Protein AF-A0A3M2SD39-F1 (afdb_monomer_lite)

Structure (mmCIF, N/CA/C/O backbone):
data_AF-A0A3M2SD39-F1
#
_entry.id   AF-A0A3M2SD39-F1
#
loop_
_atom_site.group_PDB
_atom_site.id
_atom_site.type_symbol
_atom_site.label_atom_id
_atom_site.label_alt_id
_atom_site.label_comp_id
_atom_site.label_asym_id
_atom_site.label_entity_id
_atom_site.label_seq_id
_atom_site.pdbx_PDB_ins_code
_atom_site.Cartn_x
_atom_site.Cartn_y
_atom_site.Cartn_z
_atom_site.occupancy
_atom_site.B_iso_or_equiv
_atom_site.auth_seq_id
_atom_site.auth_comp_id
_atom_site.auth_asym_id
_atom_site.auth_atom_id
_atom_site.pdbx_PDB_model_num
ATOM 1 N N . MET A 1 1 ? 17.938 -43.761 -10.044 1.00 45.59 1 MET A N 1
ATOM 2 C CA . MET A 1 1 ? 17.158 -42.710 -9.359 1.00 45.59 1 MET A CA 1
ATOM 3 C C . MET A 1 1 ? 17.808 -41.379 -9.706 1.00 45.59 1 MET A C 1
ATOM 5 O O . MET A 1 1 ? 18.870 -41.096 -9.171 1.00 45.59 1 MET A O 1
ATOM 9 N N . ALA A 1 2 ? 17.279 -40.647 -10.689 1.00 42.53 2 ALA A N 1
ATOM 10 C CA . ALA A 1 2 ? 17.813 -39.342 -11.076 1.00 42.53 2 ALA A CA 1
ATOM 11 C C . ALA A 1 2 ? 17.149 -38.273 -10.206 1.00 42.53 2 ALA A C 1
ATOM 13 O O . ALA A 1 2 ? 15.928 -38.150 -10.199 1.00 42.53 2 ALA A O 1
ATOM 14 N N . THR A 1 3 ? 17.950 -37.556 -9.429 1.00 47.72 3 THR A N 1
ATOM 15 C CA . THR A 1 3 ? 17.500 -36.435 -8.608 1.00 47.72 3 THR A CA 1
ATOM 16 C C . THR A 1 3 ? 17.208 -35.263 -9.542 1.00 47.72 3 THR A C 1
ATOM 18 O O . THR A 1 3 ? 18.132 -34.68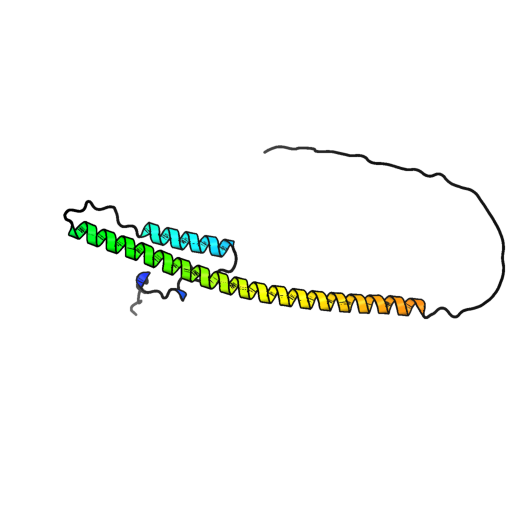8 -10.118 1.00 47.72 3 THR A O 1
ATOM 21 N N . GLU A 1 4 ? 15.933 -34.928 -9.742 1.00 47.12 4 GLU A N 1
ATOM 22 C CA . GLU A 1 4 ? 15.545 -33.697 -10.432 1.00 47.12 4 GLU A CA 1
ATOM 23 C C . GLU A 1 4 ? 15.997 -32.501 -9.589 1.00 47.12 4 GLU A C 1
ATOM 25 O O . GLU A 1 4 ? 15.415 -32.170 -8.557 1.00 47.12 4 GLU A O 1
ATOM 30 N N . ILE A 1 5 ? 17.082 -31.859 -10.015 1.00 48.34 5 ILE A N 1
ATOM 31 C CA . ILE A 1 5 ? 17.499 -30.569 -9.479 1.00 48.34 5 ILE A CA 1
ATOM 32 C C . ILE A 1 5 ? 16.499 -29.550 -10.024 1.00 48.34 5 ILE A C 1
ATOM 34 O O . ILE A 1 5 ? 16.542 -29.197 -11.205 1.00 48.34 5 ILE A O 1
ATOM 38 N N . ALA A 1 6 ? 15.567 -29.120 -9.171 1.00 50.59 6 ALA A N 1
ATOM 39 C CA . ALA A 1 6 ? 14.616 -28.065 -9.487 1.00 50.59 6 ALA A CA 1
ATOM 40 C C . ALA A 1 6 ? 15.385 -26.836 -9.994 1.00 50.59 6 ALA A C 1
ATOM 42 O O . ALA A 1 6 ? 16.193 -26.246 -9.273 1.00 50.59 6 ALA A O 1
ATOM 43 N N . ARG A 1 7 ? 15.167 -26.476 -11.264 1.00 53.81 7 ARG A N 1
ATOM 44 C CA . ARG A 1 7 ? 15.753 -25.268 -11.850 1.00 53.81 7 ARG A CA 1
ATOM 45 C C . ARG A 1 7 ? 15.299 -24.060 -11.020 1.00 53.81 7 ARG A C 1
ATOM 47 O O . ARG A 1 7 ? 14.105 -23.971 -10.722 1.00 53.81 7 ARG A O 1
ATOM 54 N N . PRO A 1 8 ? 16.200 -23.133 -10.649 1.00 47.00 8 PRO A N 1
ATOM 55 C CA . PRO A 1 8 ? 15.799 -21.921 -9.949 1.00 47.00 8 PRO A CA 1
ATOM 56 C C . PRO A 1 8 ? 14.783 -21.173 -10.814 1.00 47.00 8 PRO A C 1
ATOM 58 O O . PRO A 1 8 ? 15.050 -20.882 -11.979 1.00 47.00 8 PRO A O 1
ATOM 61 N N . SER A 1 9 ? 13.594 -20.916 -10.259 1.00 47.69 9 SER A N 1
ATOM 62 C CA . SER A 1 9 ? 12.553 -20.158 -10.950 1.00 47.69 9 SER A CA 1
ATOM 63 C C . SER A 1 9 ? 13.121 -18.787 -11.299 1.00 47.69 9 SER A C 1
ATOM 65 O O . SER A 1 9 ? 13.445 -18.014 -10.391 1.00 47.69 9 SER A O 1
ATOM 67 N N . THR A 1 10 ? 13.244 -18.474 -12.581 1.00 43.91 10 THR A N 1
ATOM 68 C CA . THR A 1 10 ? 13.526 -17.107 -13.001 1.00 43.91 10 THR A CA 1
ATOM 69 C C . THR A 1 10 ? 12.391 -16.199 -12.497 1.00 43.91 10 THR A C 1
ATOM 71 O O . THR A 1 10 ? 11.220 -16.591 -12.548 1.00 43.91 10 THR A O 1
ATOM 74 N N . PRO A 1 11 ? 12.707 -15.018 -11.935 1.00 54.06 11 PRO A N 1
ATOM 75 C CA . PRO A 1 11 ? 11.723 -14.155 -11.274 1.00 54.06 11 PRO A CA 1
ATOM 76 C C . PRO A 1 11 ? 10.620 -13.648 -12.216 1.00 54.06 11 PRO A C 1
ATOM 78 O O . PRO A 1 11 ? 9.533 -13.329 -11.750 1.00 54.06 11 PRO A O 1
ATOM 81 N N . GLU A 1 12 ? 10.854 -13.657 -13.529 1.00 48.31 12 GLU A N 1
ATOM 82 C CA . GLU A 1 12 ? 9.911 -13.180 -14.550 1.00 48.31 12 GLU A CA 1
ATOM 83 C C . GLU A 1 12 ? 8.616 -14.009 -14.663 1.00 48.31 12 GLU A C 1
ATOM 85 O O . GLU A 1 12 ? 7.644 -13.547 -15.254 1.00 48.31 12 GLU A O 1
ATOM 90 N N . GLY A 1 13 ? 8.575 -15.224 -14.096 1.00 45.94 13 GLY A N 1
ATOM 91 C CA . GLY A 1 13 ? 7.420 -16.128 -14.187 1.00 45.94 13 GLY A CA 1
ATOM 92 C C . GLY A 1 13 ? 6.572 -16.274 -12.918 1.00 45.94 13 GLY A C 1
ATOM 93 O O . GLY A 1 13 ? 5.553 -16.965 -12.962 1.00 45.94 13 GLY A O 1
ATOM 94 N N . ARG A 1 14 ? 6.965 -15.683 -11.778 1.00 56.97 14 ARG A N 1
ATOM 95 C CA . ARG A 1 14 ? 6.143 -15.766 -10.555 1.00 56.97 14 ARG A CA 1
ATOM 96 C C . ARG A 1 14 ? 4.967 -14.811 -10.667 1.00 56.97 14 ARG A C 1
ATOM 98 O O . ARG A 1 14 ? 5.140 -13.637 -10.987 1.00 56.97 14 ARG A O 1
ATOM 105 N N . ARG A 1 15 ? 3.760 -15.302 -10.371 1.00 66.38 15 ARG A N 1
ATOM 106 C CA . ARG A 1 15 ? 2.598 -14.418 -10.244 1.00 66.38 15 ARG A CA 1
ATOM 107 C C . ARG A 1 15 ? 2.903 -13.412 -9.137 1.00 66.38 15 ARG A C 1
ATOM 109 O O . ARG A 1 15 ? 3.478 -13.793 -8.121 1.00 66.38 15 ARG A O 1
ATOM 116 N N . ARG A 1 16 ? 2.503 -12.144 -9.312 1.00 76.62 16 ARG A N 1
ATOM 117 C CA . ARG A 1 16 ? 2.685 -11.090 -8.292 1.00 76.62 16 ARG A CA 1
ATOM 118 C C . ARG A 1 16 ? 2.221 -11.559 -6.905 1.00 76.62 16 ARG A C 1
ATOM 120 O O . ARG A 1 16 ? 2.840 -11.217 -5.913 1.00 76.62 16 ARG A O 1
ATOM 127 N N . ASP A 1 17 ? 1.182 -12.386 -6.821 1.00 77.19 17 ASP A N 1
ATOM 128 C CA . ASP A 1 17 ? 0.681 -12.908 -5.544 1.00 77.19 17 ASP A CA 1
ATOM 129 C C . ASP A 1 17 ? 1.587 -13.946 -4.851 1.00 77.19 17 ASP A C 1
ATOM 131 O O . ASP A 1 17 ? 1.465 -14.121 -3.640 1.00 77.19 17 ASP A O 1
ATOM 135 N N . ASP A 1 18 ? 2.523 -14.575 -5.568 1.00 85.12 18 ASP A N 1
ATOM 136 C CA . ASP A 1 18 ? 3.495 -15.533 -5.012 1.00 85.12 18 ASP A CA 1
ATOM 137 C C . ASP A 1 18 ? 4.773 -14.847 -4.496 1.00 85.12 18 ASP A C 1
ATOM 139 O O . ASP A 1 18 ? 5.652 -15.486 -3.909 1.00 85.12 18 ASP A O 1
ATOM 143 N N . ASP A 1 19 ? 4.921 -13.546 -4.747 1.00 87.56 19 ASP A N 1
ATOM 144 C CA . ASP A 1 19 ? 6.100 -12.783 -4.367 1.00 87.56 19 ASP A CA 1
ATOM 145 C C . ASP A 1 19 ? 5.863 -12.042 -3.038 1.00 87.56 19 ASP A C 1
ATOM 147 O O . ASP A 1 19 ? 4.953 -11.209 -2.935 1.00 87.56 19 ASP A O 1
ATOM 151 N N . PRO A 1 20 ? 6.698 -12.291 -2.010 1.00 88.31 20 PRO A N 1
ATOM 152 C CA . PRO A 1 20 ? 6.563 -11.663 -0.700 1.00 88.31 20 PRO A CA 1
ATOM 153 C C . PRO A 1 20 ? 6.522 -10.134 -0.742 1.00 88.31 20 PRO A C 1
ATOM 155 O O . PRO A 1 20 ? 5.842 -9.529 0.091 1.00 88.31 20 PRO A O 1
ATOM 158 N N . VAL A 1 21 ? 7.200 -9.505 -1.709 1.00 89.81 21 VAL A N 1
ATOM 159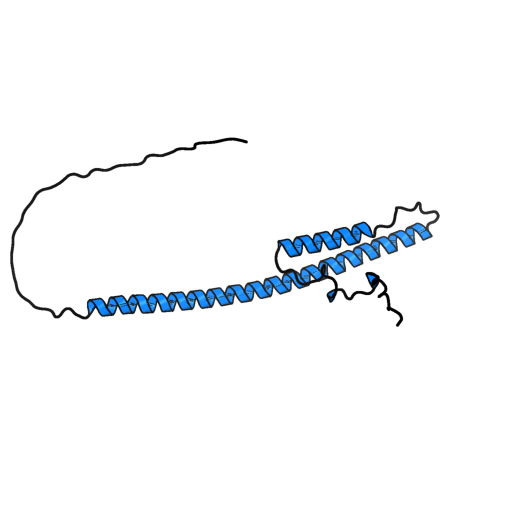 C CA . VAL A 1 21 ? 7.202 -8.041 -1.862 1.00 89.81 21 VAL A CA 1
ATOM 160 C C . VAL A 1 21 ? 5.793 -7.518 -2.130 1.00 89.81 21 VAL A C 1
ATOM 162 O O . VAL A 1 21 ? 5.415 -6.491 -1.581 1.00 89.81 21 VAL A O 1
ATOM 165 N N . PHE A 1 22 ? 4.979 -8.265 -2.874 1.00 91.44 22 PHE A N 1
ATOM 166 C CA . PHE A 1 22 ? 3.618 -7.896 -3.268 1.00 91.44 22 PHE A CA 1
ATOM 167 C C . PHE A 1 22 ? 2.526 -8.482 -2.357 1.00 91.44 22 PHE A C 1
ATOM 169 O O . PHE A 1 22 ? 1.326 -8.379 -2.649 1.00 91.44 22 PHE A O 1
ATOM 176 N N . SER A 1 23 ? 2.909 -9.100 -1.240 1.00 92.25 23 SER A N 1
ATOM 177 C CA . SER A 1 23 ? 1.962 -9.567 -0.225 1.00 92.25 23 SER A CA 1
ATOM 178 C C . SER A 1 23 ? 1.276 -8.394 0.494 1.00 92.25 23 SER A C 1
ATOM 180 O O . SER A 1 23 ? 1.825 -7.293 0.595 1.00 92.25 23 SER A O 1
ATOM 182 N N . THR A 1 24 ? 0.071 -8.619 1.030 1.00 92.94 24 THR A N 1
ATOM 183 C CA . THR A 1 24 ? -0.668 -7.592 1.786 1.00 92.94 24 THR A CA 1
ATOM 184 C C . THR A 1 24 ? 0.179 -7.082 2.955 1.00 92.94 24 THR A C 1
ATOM 186 O O . THR A 1 24 ? 0.701 -7.899 3.716 1.00 92.94 24 THR A O 1
ATOM 189 N N . PRO A 1 25 ? 0.380 -5.761 3.098 1.00 93.69 25 PRO A N 1
ATOM 190 C CA . PRO A 1 25 ? 1.127 -5.226 4.222 1.00 93.69 25 PRO A CA 1
ATOM 191 C C . PRO A 1 25 ? 0.361 -5.414 5.531 1.00 93.69 25 PRO A C 1
ATOM 193 O O . PRO A 1 25 ? -0.860 -5.303 5.572 1.00 93.69 25 PRO A O 1
ATOM 196 N N . THR A 1 26 ? 1.096 -5.692 6.600 1.00 93.81 26 THR A N 1
ATOM 197 C CA . THR A 1 26 ? 0.544 -5.964 7.941 1.00 93.81 26 THR A CA 1
ATOM 198 C C . THR A 1 26 ? 0.774 -4.823 8.928 1.00 93.81 26 THR A C 1
ATOM 200 O O . THR A 1 26 ? 0.259 -4.835 10.043 1.00 93.81 26 THR A O 1
ATOM 203 N N . SER A 1 27 ? 1.578 -3.836 8.537 1.00 93.25 27 SER A N 1
ATOM 204 C CA . SER A 1 27 ? 1.871 -2.642 9.321 1.00 93.25 27 SER A CA 1
ATOM 205 C C . SER A 1 27 ? 2.388 -1.525 8.415 1.00 93.25 27 SER A C 1
ATOM 207 O O . SER A 1 27 ? 2.762 -1.752 7.262 1.00 93.25 27 SER A O 1
ATOM 209 N N . LYS A 1 28 ? 2.478 -0.307 8.959 1.00 91.62 28 LYS A N 1
ATOM 210 C CA . LYS A 1 28 ? 3.096 0.831 8.263 1.00 91.62 28 LYS A CA 1
ATOM 211 C C . LYS A 1 28 ? 4.574 0.581 7.930 1.00 91.62 28 LYS A C 1
ATOM 213 O O . LYS A 1 28 ? 5.029 0.976 6.862 1.00 91.62 28 LYS A O 1
ATOM 218 N N . ALA A 1 29 ? 5.313 -0.073 8.828 1.00 95.12 29 ALA A N 1
ATOM 219 C CA . ALA A 1 29 ? 6.721 -0.403 8.606 1.00 95.12 29 ALA A CA 1
ATOM 220 C C . ALA A 1 29 ? 6.887 -1.462 7.505 1.00 95.12 29 ALA A C 1
ATOM 222 O O . ALA A 1 29 ? 7.746 -1.311 6.642 1.00 95.12 29 ALA A O 1
ATOM 223 N N . ASP A 1 30 ? 6.021 -2.480 7.494 1.00 95.50 30 ASP A N 1
ATOM 224 C CA . ASP A 1 30 ? 5.990 -3.516 6.452 1.00 95.50 30 ASP A CA 1
ATOM 225 C C . ASP A 1 30 ? 5.671 -2.917 5.071 1.00 95.50 30 ASP A C 1
ATOM 227 O O . ASP A 1 30 ? 6.357 -3.202 4.093 1.00 95.50 30 ASP A O 1
ATOM 231 N N . LEU A 1 31 ? 4.701 -1.995 4.994 1.00 94.81 31 LEU A N 1
ATOM 232 C CA . LEU A 1 31 ? 4.446 -1.228 3.770 1.00 94.81 31 LEU A CA 1
ATOM 233 C C . LEU A 1 31 ? 5.696 -0.458 3.313 1.00 94.81 31 LEU A C 1
ATOM 235 O O . LEU A 1 31 ? 6.066 -0.536 2.145 1.00 94.81 31 LEU A O 1
ATOM 239 N N . GLY A 1 32 ? 6.359 0.257 4.227 1.00 94.62 32 GLY A N 1
ATOM 240 C CA . GLY A 1 32 ? 7.583 1.000 3.917 1.00 94.62 32 GLY A CA 1
ATOM 241 C C . GLY A 1 32 ? 8.697 0.106 3.366 1.00 94.62 32 GLY A C 1
ATOM 242 O O . GLY A 1 32 ? 9.313 0.448 2.358 1.00 94.62 32 GLY A O 1
ATOM 243 N N . LEU A 1 33 ? 8.906 -1.066 3.973 1.00 95.88 33 LEU A N 1
ATOM 244 C CA . LEU A 1 33 ? 9.880 -2.053 3.506 1.00 95.88 33 LEU A CA 1
ATOM 245 C C . LEU A 1 33 ? 9.544 -2.557 2.097 1.00 95.88 33 LEU A C 1
ATOM 247 O O . LEU A 1 33 ? 10.414 -2.592 1.232 1.00 95.88 33 LEU A O 1
ATOM 251 N N . LYS A 1 34 ? 8.282 -2.909 1.841 1.00 94.56 34 LYS A N 1
ATOM 252 C CA . LYS A 1 34 ? 7.839 -3.400 0.528 1.00 94.56 34 LYS A CA 1
ATOM 253 C C . LYS A 1 34 ? 8.015 -2.358 -0.574 1.00 94.56 34 LYS A C 1
ATOM 255 O O . LYS A 1 34 ? 8.506 -2.691 -1.650 1.00 94.56 34 LYS A O 1
ATOM 260 N N . LEU A 1 35 ? 7.686 -1.096 -0.296 1.00 94.56 35 LEU A N 1
ATOM 261 C CA . LEU A 1 35 ? 7.897 0.006 -1.239 1.00 94.56 35 LEU A CA 1
ATOM 262 C C . LEU A 1 35 ? 9.385 0.227 -1.539 1.00 94.56 35 LEU A C 1
ATOM 264 O O . LEU A 1 35 ? 9.752 0.390 -2.702 1.00 94.56 35 LEU A O 1
ATOM 268 N N . ALA A 1 36 ? 10.245 0.167 -0.519 1.00 93.88 36 ALA A N 1
ATOM 269 C CA . ALA A 1 36 ? 11.691 0.263 -0.706 1.00 93.88 36 ALA A CA 1
ATOM 270 C C . ALA A 1 36 ? 12.238 -0.894 -1.561 1.00 93.88 36 ALA A C 1
ATOM 272 O O . ALA A 1 36 ? 13.080 -0.673 -2.427 1.00 93.88 36 ALA A O 1
ATOM 273 N N . LEU A 1 37 ? 11.727 -2.115 -1.371 1.00 92.94 37 LEU A N 1
ATOM 274 C CA . LEU A 1 37 ? 12.127 -3.284 -2.159 1.00 92.94 37 LEU A CA 1
ATOM 275 C C . LEU A 1 37 ? 11.669 -3.199 -3.621 1.00 92.94 37 LEU A C 1
ATOM 277 O O . LEU A 1 37 ? 12.443 -3.559 -4.507 1.00 92.94 37 LEU A O 1
ATOM 281 N N . ILE A 1 38 ? 10.457 -2.699 -3.897 1.00 90.44 38 ILE A N 1
ATOM 282 C CA . ILE A 1 38 ? 10.023 -2.393 -5.274 1.00 90.44 38 ILE A CA 1
ATOM 283 C C . ILE A 1 38 ? 10.988 -1.391 -5.898 1.00 90.44 38 ILE A C 1
ATOM 285 O O . ILE A 1 38 ? 11.538 -1.646 -6.966 1.00 90.44 38 ILE A O 1
ATOM 289 N N . GLN A 1 39 ? 11.225 -0.272 -5.215 1.00 90.00 39 GLN A N 1
ATOM 290 C CA . GLN A 1 39 ? 12.104 0.777 -5.711 1.00 90.00 39 GLN A CA 1
ATOM 291 C C . GLN A 1 39 ? 13.511 0.236 -6.007 1.00 90.00 39 GLN A C 1
ATOM 293 O O . GLN A 1 39 ? 14.050 0.475 -7.084 1.00 90.00 39 GLN A O 1
ATOM 298 N N . GLN A 1 40 ? 14.077 -0.563 -5.100 1.00 89.06 40 GLN A N 1
ATOM 299 C CA . GLN A 1 40 ? 15.378 -1.199 -5.293 1.00 89.06 40 GLN A CA 1
ATOM 300 C C . GLN A 1 40 ? 15.399 -2.141 -6.502 1.00 89.06 40 GLN A C 1
ATOM 302 O O . GLN A 1 40 ? 16.357 -2.108 -7.268 1.00 89.06 40 GLN A O 1
ATOM 307 N N . ARG A 1 41 ? 14.363 -2.967 -6.699 1.00 86.88 41 ARG A N 1
ATOM 308 C CA . ARG A 1 41 ? 14.275 -3.876 -7.856 1.00 86.88 41 ARG A CA 1
ATOM 309 C C . ARG A 1 41 ? 14.233 -3.111 -9.173 1.00 86.88 41 ARG A C 1
ATOM 311 O O . ARG A 1 41 ? 14.935 -3.477 -10.108 1.00 86.88 41 ARG A O 1
ATOM 318 N N . HIS A 1 42 ? 13.460 -2.031 -9.226 1.00 85.00 42 HIS A N 1
ATOM 319 C CA . HIS A 1 42 ? 13.363 -1.198 -10.421 1.00 85.00 42 HIS A CA 1
ATOM 320 C C . HIS A 1 42 ? 14.665 -0.450 -10.714 1.00 85.00 42 HIS A C 1
ATOM 322 O O . HIS A 1 42 ? 15.045 -0.371 -11.875 1.00 85.00 42 HIS A O 1
ATOM 328 N N . TYR A 1 43 ? 15.412 0.001 -9.701 1.00 79.56 43 TYR A N 1
ATOM 329 C CA . TYR A 1 43 ? 16.748 0.575 -9.915 1.00 79.56 43 TYR A CA 1
ATOM 330 C C . TYR A 1 43 ? 17.826 -0.459 -10.260 1.00 79.56 43 TYR A C 1
ATOM 332 O O . TYR A 1 43 ? 18.746 -0.145 -11.008 1.00 79.56 43 TYR A O 1
ATOM 340 N N . ALA A 1 44 ? 17.729 -1.688 -9.748 1.00 77.81 44 ALA A N 1
ATOM 341 C CA . ALA A 1 44 ? 18.681 -2.756 -10.060 1.00 77.81 44 ALA A CA 1
ATOM 342 C C . ALA A 1 44 ? 18.574 -3.249 -11.513 1.00 77.81 44 ALA A C 1
ATOM 344 O O . ALA A 1 44 ? 19.547 -3.760 -12.056 1.00 77.81 44 ALA A O 1
ATOM 345 N N . ASN A 1 45 ? 17.409 -3.075 -12.143 1.00 68.06 45 ASN A N 1
ATOM 346 C CA . ASN A 1 45 ? 17.165 -3.447 -13.538 1.00 68.06 45 ASN A CA 1
ATOM 347 C C . ASN A 1 45 ? 17.522 -2.334 -14.540 1.00 68.06 45 ASN A C 1
ATOM 349 O O . ASN A 1 45 ? 17.233 -2.473 -15.727 1.00 68.06 45 ASN A O 1
ATOM 353 N N . VAL A 1 46 ? 18.127 -1.227 -14.090 1.00 65.44 46 VAL A N 1
ATOM 354 C CA . VAL A 1 46 ? 18.634 -0.190 -14.996 1.00 65.44 46 VAL A CA 1
ATOM 355 C C . VAL A 1 46 ? 19.845 -0.763 -15.728 1.00 65.44 46 VAL A C 1
ATOM 357 O O . VAL A 1 46 ? 20.883 -1.027 -15.122 1.00 65.44 46 VAL A O 1
ATOM 360 N N . SER A 1 47 ? 19.699 -0.988 -17.033 1.00 66.00 47 SER A N 1
ATOM 361 C CA . SER A 1 47 ? 20.801 -1.392 -17.904 1.00 66.00 47 SER A CA 1
ATOM 362 C C . SER A 1 47 ? 21.933 -0.367 -17.853 1.00 66.00 47 SER A C 1
ATOM 364 O O . SER A 1 47 ? 21.677 0.834 -17.749 1.00 66.00 47 SER A O 1
ATOM 366 N N . GLU A 1 48 ? 23.180 -0.835 -17.949 1.00 70.50 48 GLU A N 1
ATOM 367 C CA . GLU A 1 48 ? 24.335 0.060 -18.032 1.00 70.50 48 GLU A CA 1
ATOM 368 C C . GLU A 1 48 ? 24.142 1.071 -19.175 1.00 70.50 48 GLU A C 1
ATOM 370 O O . GLU A 1 48 ? 23.696 0.685 -20.265 1.00 70.50 48 GLU A O 1
ATOM 375 N N . PRO A 1 49 ? 24.455 2.359 -18.943 1.00 66.62 49 PRO A N 1
ATOM 376 C CA . PRO A 1 49 ? 24.294 3.384 -19.960 1.00 66.62 49 PRO A CA 1
ATOM 377 C C . PRO A 1 49 ? 25.169 3.024 -21.159 1.00 66.62 49 PRO A C 1
ATOM 379 O O . PRO A 1 49 ? 26.396 2.962 -21.064 1.00 66.62 49 PRO A O 1
ATOM 382 N N . THR A 1 50 ? 24.526 2.757 -22.291 1.00 73.12 50 THR A N 1
ATOM 383 C CA . THR A 1 50 ? 25.204 2.422 -23.542 1.00 73.12 50 THR A CA 1
ATOM 384 C C . THR A 1 50 ? 25.255 3.660 -24.417 1.00 73.12 50 THR A C 1
ATOM 386 O O . THR A 1 50 ? 24.270 4.377 -24.553 1.00 73.12 50 THR A O 1
ATOM 389 N N . THR A 1 51 ? 26.413 3.938 -25.017 1.00 83.31 51 THR A N 1
ATOM 390 C CA . THR A 1 51 ? 26.532 5.048 -25.966 1.00 83.31 51 THR A CA 1
ATOM 391 C C . THR A 1 51 ? 25.701 4.719 -27.210 1.00 83.31 51 THR A C 1
ATOM 393 O O . THR A 1 51 ? 26.033 3.747 -27.897 1.00 83.31 51 THR A O 1
ATOM 396 N N . PRO A 1 52 ? 24.647 5.489 -27.535 1.00 81.69 52 PRO A N 1
ATOM 397 C CA . PRO A 1 52 ? 23.840 5.221 -28.716 1.00 81.69 52 PRO A CA 1
ATOM 398 C C . PRO A 1 52 ? 24.681 5.451 -29.973 1.00 81.69 52 PRO A C 1
ATOM 400 O O . PRO A 1 52 ? 25.355 6.473 -30.115 1.00 81.69 52 PRO A O 1
ATOM 403 N N . THR A 1 53 ? 24.648 4.494 -30.896 1.00 87.44 53 THR A N 1
ATOM 404 C CA . THR A 1 53 ? 25.398 4.555 -32.159 1.00 87.44 53 THR A CA 1
ATOM 405 C C . THR A 1 53 ? 24.559 5.118 -33.303 1.00 87.44 53 THR A C 1
ATOM 407 O O . THR A 1 53 ? 25.103 5.636 -34.277 1.00 87.44 53 THR A O 1
ATOM 410 N N . CYS A 1 54 ? 23.229 5.064 -33.181 1.00 88.50 54 CYS A N 1
ATOM 411 C CA . CYS A 1 54 ? 22.287 5.634 -34.138 1.00 88.50 54 CYS A CA 1
ATOM 412 C C . CYS A 1 54 ? 20.966 6.070 -33.477 1.00 88.50 54 CYS A C 1
ATOM 414 O O . CYS A 1 54 ? 20.682 5.729 -32.330 1.00 88.50 54 CYS A O 1
ATOM 416 N N . GLY A 1 55 ? 20.121 6.797 -34.219 1.00 88.56 55 GLY A N 1
ATOM 417 C CA . GLY A 1 55 ? 18.821 7.268 -33.717 1.00 88.56 55 GLY A CA 1
ATOM 418 C C . GLY A 1 55 ? 17.874 6.143 -33.278 1.00 88.56 55 GLY A C 1
ATOM 419 O O . GLY A 1 55 ? 17.154 6.298 -32.297 1.00 88.56 55 GLY A O 1
ATOM 420 N N . ALA A 1 56 ? 17.938 4.976 -33.926 1.00 90.50 56 ALA A N 1
ATOM 421 C CA . ALA A 1 56 ? 17.142 3.815 -33.530 1.00 90.50 56 ALA A CA 1
ATOM 422 C C . ALA A 1 56 ? 17.553 3.250 -32.158 1.00 90.50 56 ALA A C 1
ATOM 424 O O . ALA A 1 56 ? 16.742 2.597 -31.506 1.00 90.50 56 ALA A O 1
ATOM 425 N N . ASP A 1 57 ? 18.793 3.467 -31.711 1.00 88.25 57 ASP A N 1
ATOM 426 C CA . ASP A 1 57 ? 19.235 3.052 -30.374 1.00 88.25 57 ASP A CA 1
ATOM 427 C C . ASP A 1 57 ? 18.580 3.932 -29.305 1.00 88.25 57 ASP A C 1
ATOM 429 O O . ASP A 1 57 ? 18.052 3.413 -28.325 1.00 88.25 57 ASP A O 1
ATOM 433 N N . VAL A 1 58 ? 18.517 5.244 -29.562 1.00 87.50 58 VAL A N 1
ATOM 434 C CA . VAL A 1 58 ? 17.860 6.227 -28.688 1.00 87.50 58 VAL A CA 1
ATOM 435 C C . VAL A 1 58 ? 16.366 5.930 -28.552 1.00 87.50 58 VAL A C 1
ATOM 437 O O . VAL A 1 58 ? 15.831 5.942 -27.447 1.00 87.50 58 VAL A O 1
ATOM 440 N N . GLU A 1 59 ? 15.677 5.622 -29.655 1.00 90.56 59 GLU A N 1
ATOM 441 C CA . GLU A 1 59 ? 14.252 5.263 -29.611 1.00 90.56 59 GLU A CA 1
ATOM 442 C C . GLU A 1 59 ? 14.001 3.988 -28.796 1.00 90.56 59 GLU A C 1
ATOM 444 O O . GLU A 1 59 ? 13.069 3.944 -27.991 1.00 90.56 59 GLU A O 1
ATOM 449 N N . ARG A 1 60 ? 14.847 2.960 -28.957 1.00 88.94 60 ARG A N 1
ATOM 450 C CA . ARG A 1 60 ? 14.735 1.724 -28.167 1.00 88.94 60 ARG A CA 1
ATOM 451 C C . ARG A 1 60 ? 14.971 1.978 -26.682 1.00 88.94 60 ARG A C 1
ATOM 453 O O . ARG A 1 60 ? 14.225 1.446 -25.863 1.00 88.94 60 ARG A O 1
ATOM 460 N N . GLU A 1 61 ? 15.962 2.796 -26.340 1.00 87.38 61 GLU A N 1
ATOM 461 C CA . GLU A 1 61 ? 16.257 3.155 -24.952 1.00 87.38 61 GLU A CA 1
ATOM 462 C C . GLU A 1 61 ? 15.108 3.954 -24.317 1.00 87.38 61 GLU A C 1
ATOM 464 O O . GLU A 1 61 ? 14.668 3.623 -23.218 1.00 87.38 61 GLU A O 1
ATOM 469 N N . LEU A 1 62 ? 14.527 4.922 -25.035 1.00 88.94 62 LEU A N 1
ATOM 470 C CA . LEU A 1 62 ? 13.359 5.679 -24.565 1.00 88.94 62 LEU A CA 1
ATOM 471 C C . LEU A 1 62 ? 12.137 4.784 -24.324 1.00 88.94 62 LEU A C 1
ATOM 473 O O . LEU A 1 62 ? 11.447 4.935 -23.313 1.00 88.94 62 LEU A O 1
ATOM 477 N N . VAL A 1 63 ? 11.863 3.842 -25.230 1.00 89.88 63 VAL A N 1
ATOM 478 C CA . VAL A 1 63 ? 10.767 2.875 -25.060 1.00 89.88 63 VAL A CA 1
ATOM 479 C C . VAL A 1 63 ? 11.021 1.970 -23.853 1.00 89.88 63 VAL A C 1
ATOM 481 O O . VAL A 1 63 ? 10.094 1.717 -23.083 1.00 89.88 63 VAL A O 1
ATOM 484 N N . ALA A 1 64 ? 12.260 1.515 -23.654 1.00 86.88 64 ALA A N 1
ATOM 485 C CA . ALA A 1 64 ? 12.633 0.694 -22.506 1.00 86.88 64 ALA A CA 1
ATOM 486 C C . ALA A 1 64 ? 12.486 1.458 -21.180 1.00 86.88 64 ALA A C 1
ATOM 488 O O . ALA A 1 64 ? 11.860 0.941 -20.256 1.00 86.88 64 ALA A O 1
ATOM 489 N N . MET A 1 65 ? 12.970 2.704 -21.107 1.00 86.81 65 MET A N 1
ATOM 490 C CA . MET A 1 65 ? 12.818 3.556 -19.921 1.00 86.81 65 MET A CA 1
ATOM 491 C C . MET A 1 65 ? 11.349 3.835 -19.602 1.00 86.81 65 MET A C 1
ATOM 493 O O . MET A 1 65 ? 10.945 3.762 -18.443 1.00 86.81 65 MET A O 1
ATOM 497 N N . LYS A 1 66 ? 10.530 4.112 -20.625 1.00 89.44 66 LYS A N 1
ATOM 498 C CA . LYS A 1 66 ? 9.091 4.312 -20.438 1.00 89.44 66 LYS A CA 1
ATOM 499 C C . LYS A 1 66 ? 8.420 3.054 -19.894 1.00 89.44 66 LYS A C 1
ATOM 501 O O . LYS A 1 66 ? 7.679 3.136 -18.923 1.00 89.44 66 LYS A O 1
ATOM 506 N N . LYS A 1 67 ? 8.718 1.891 -20.477 1.00 88.56 67 LYS A N 1
ATOM 507 C CA . LYS A 1 67 ? 8.179 0.615 -20.000 1.00 88.56 67 LYS A CA 1
ATOM 508 C C . LYS A 1 67 ? 8.574 0.350 -18.545 1.00 88.56 67 LYS A C 1
ATOM 510 O O . LYS A 1 67 ? 7.720 -0.002 -17.745 1.00 88.56 67 LYS A O 1
ATOM 515 N N . GLN A 1 68 ? 9.838 0.571 -18.190 1.00 85.94 68 GLN A N 1
ATOM 516 C CA . GLN A 1 68 ? 10.323 0.418 -16.817 1.00 85.94 68 GLN A CA 1
ATOM 517 C C . GLN A 1 68 ? 9.598 1.357 -15.842 1.00 85.94 68 GLN A C 1
ATOM 519 O O . GLN A 1 68 ? 9.251 0.955 -14.733 1.00 85.94 68 GLN A O 1
ATOM 524 N N . GLN A 1 69 ? 9.347 2.603 -16.253 1.00 87.75 69 GLN A N 1
ATOM 525 C CA . GLN A 1 69 ? 8.580 3.559 -15.460 1.00 87.75 69 GLN A CA 1
ATOM 526 C C . GLN A 1 69 ? 7.126 3.103 -15.265 1.00 87.75 69 GLN A C 1
ATOM 528 O O . GLN A 1 69 ? 6.624 3.147 -14.140 1.00 87.75 69 GLN A O 1
ATOM 533 N N . ASP A 1 70 ? 6.467 2.656 -16.333 1.00 89.94 70 ASP A N 1
ATOM 534 C CA . ASP A 1 70 ? 5.091 2.153 -16.289 1.00 89.94 70 ASP A CA 1
ATOM 535 C C . ASP A 1 70 ? 4.994 0.908 -15.381 1.00 89.94 70 ASP A C 1
ATOM 537 O O . ASP A 1 70 ? 4.148 0.859 -14.486 1.00 89.94 70 ASP A O 1
ATOM 541 N N . ASP A 1 71 ? 5.928 -0.041 -15.518 1.00 88.94 71 ASP A N 1
ATOM 542 C CA . ASP A 1 71 ? 6.008 -1.249 -14.687 1.00 88.94 71 ASP A CA 1
ATOM 543 C C . ASP A 1 71 ? 6.202 -0.901 -13.193 1.00 88.94 71 ASP A C 1
ATOM 545 O O . ASP A 1 71 ? 5.563 -1.499 -12.320 1.00 88.94 71 ASP A O 1
ATOM 549 N N . PHE A 1 72 ? 7.035 0.103 -12.876 1.00 89.50 72 PHE A N 1
ATOM 550 C CA . PHE A 1 72 ? 7.206 0.604 -11.506 1.00 89.50 72 PHE A CA 1
ATOM 551 C C . PHE A 1 72 ? 5.908 1.175 -10.932 1.00 89.50 72 PHE A C 1
ATOM 553 O O . PHE A 1 72 ? 5.543 0.864 -9.793 1.00 89.50 72 PHE A O 1
ATOM 560 N N . PHE A 1 73 ? 5.200 2.009 -11.698 1.00 91.00 73 PHE A N 1
ATOM 561 C CA . PHE A 1 73 ? 3.937 2.590 -11.245 1.00 91.00 73 PHE A CA 1
ATOM 562 C C . PHE A 1 73 ? 2.862 1.527 -11.031 1.00 91.00 73 PHE A C 1
ATOM 564 O O . PHE A 1 73 ? 2.126 1.604 -10.044 1.00 91.00 73 PHE A O 1
ATOM 571 N N . ASP A 1 74 ? 2.798 0.519 -11.896 1.00 91.88 74 ASP A N 1
ATOM 572 C CA . ASP A 1 74 ? 1.869 -0.599 -11.756 1.00 91.88 74 ASP A CA 1
ATOM 573 C C . ASP A 1 74 ? 2.117 -1.398 -10.472 1.00 91.88 74 ASP A C 1
ATOM 575 O O . ASP A 1 74 ? 1.179 -1.694 -9.719 1.00 91.88 74 ASP A O 1
ATOM 579 N N . ASP A 1 75 ? 3.383 -1.709 -10.194 1.00 91.25 75 ASP A N 1
ATOM 580 C CA . ASP A 1 75 ? 3.810 -2.410 -8.986 1.00 91.25 75 ASP A CA 1
ATOM 581 C C . ASP A 1 75 ? 3.514 -1.591 -7.720 1.00 91.25 75 ASP A C 1
ATOM 583 O O . ASP A 1 75 ? 2.946 -2.103 -6.745 1.00 91.25 75 ASP A O 1
ATOM 587 N N . TYR A 1 76 ? 3.828 -0.294 -7.748 1.00 91.69 76 TYR A N 1
ATOM 588 C CA . TYR A 1 76 ? 3.525 0.639 -6.667 1.00 91.69 76 TYR A CA 1
ATOM 589 C C . TYR A 1 76 ? 2.015 0.717 -6.399 1.00 91.69 76 TYR A C 1
ATOM 591 O O . TYR A 1 76 ? 1.557 0.545 -5.263 1.00 91.69 76 TYR A O 1
ATOM 599 N N . ALA A 1 77 ? 1.213 0.915 -7.448 1.00 92.56 77 ALA A N 1
ATOM 600 C CA . ALA A 1 77 ? -0.239 1.013 -7.353 1.00 92.56 77 ALA A CA 1
ATOM 601 C C . ALA A 1 77 ? -0.875 -0.288 -6.846 1.00 92.56 77 ALA A C 1
ATOM 603 O O . ALA A 1 77 ? -1.910 -0.259 -6.172 1.00 92.56 77 ALA A O 1
ATOM 604 N N . PHE A 1 78 ? -0.288 -1.441 -7.168 1.00 92.12 78 PHE A N 1
ATOM 605 C CA . PHE A 1 78 ? -0.739 -2.731 -6.661 1.00 92.12 78 PHE A CA 1
ATOM 606 C C . PHE A 1 78 ? -0.565 -2.841 -5.141 1.00 92.12 78 PHE A C 1
ATOM 608 O O . PHE A 1 78 ? -1.522 -3.176 -4.435 1.00 92.12 78 PHE A O 1
ATOM 615 N N . ILE A 1 79 ? 0.617 -2.498 -4.619 1.00 93.12 79 ILE A N 1
ATOM 616 C CA . ILE A 1 79 ? 0.868 -2.529 -3.171 1.00 93.12 79 ILE A CA 1
ATOM 617 C C . ILE A 1 79 ? -0.006 -1.520 -2.435 1.00 93.12 79 ILE A C 1
ATOM 619 O O . ILE A 1 79 ? -0.613 -1.867 -1.421 1.00 93.12 79 ILE A O 1
ATOM 623 N N . MET A 1 80 ? -0.131 -0.300 -2.958 1.00 94.06 80 MET A N 1
ATOM 624 C CA . MET A 1 80 ? -0.964 0.729 -2.332 1.00 94.06 80 MET A CA 1
ATOM 625 C C . MET A 1 80 ? -2.438 0.315 -2.257 1.00 94.06 80 MET A C 1
ATOM 627 O O . MET A 1 80 ? -3.090 0.553 -1.242 1.00 94.06 80 MET A O 1
ATOM 631 N N . ARG A 1 81 ? -2.964 -0.388 -3.271 1.00 94.81 81 ARG A N 1
ATOM 632 C CA . ARG A 1 81 ? -4.322 -0.959 -3.219 1.00 94.81 81 ARG A CA 1
ATOM 633 C C . ARG A 1 81 ? -4.477 -2.000 -2.112 1.00 94.81 81 ARG A C 1
ATOM 635 O O . ARG A 1 81 ? -5.461 -1.948 -1.375 1.00 94.81 81 ARG A O 1
ATOM 642 N N . LYS A 1 82 ? -3.516 -2.919 -1.960 1.00 93.81 82 LYS A N 1
ATOM 643 C CA . LYS A 1 82 ? -3.535 -3.904 -0.862 1.00 93.81 82 LYS A CA 1
ATOM 644 C C . LYS A 1 82 ? -3.434 -3.222 0.507 1.00 93.81 82 LYS A C 1
ATOM 646 O O . LYS A 1 82 ? -4.150 -3.610 1.425 1.00 93.81 82 LYS A O 1
ATOM 651 N N . ALA A 1 83 ? -2.599 -2.191 0.626 1.00 94.00 83 ALA A N 1
ATOM 652 C CA . ALA A 1 83 ? -2.454 -1.407 1.848 1.00 94.00 83 ALA A CA 1
ATOM 653 C C . ALA A 1 83 ? -3.752 -0.700 2.245 1.00 94.00 83 ALA A C 1
ATOM 655 O O . ALA A 1 83 ? -4.170 -0.799 3.395 1.00 94.00 83 ALA A O 1
ATOM 656 N N . ASN A 1 84 ? -4.414 -0.040 1.292 1.00 95.25 84 ASN A N 1
ATOM 657 C CA . ASN A 1 84 ? -5.681 0.645 1.538 1.00 95.25 84 ASN A CA 1
ATOM 658 C C . ASN A 1 84 ? -6.763 -0.330 1.999 1.00 95.25 84 ASN A C 1
ATOM 660 O O . ASN A 1 84 ? -7.371 -0.105 3.039 1.00 95.25 84 ASN A O 1
ATOM 664 N N . LYS A 1 85 ? -6.920 -1.461 1.300 1.00 95.25 85 LYS A N 1
ATOM 665 C CA . LYS A 1 85 ? -7.877 -2.496 1.706 1.00 95.25 85 LYS A CA 1
ATOM 666 C C . LYS A 1 85 ? -7.612 -2.989 3.132 1.00 95.25 85 LYS A C 1
ATOM 668 O O . LYS A 1 85 ? -8.541 -3.119 3.921 1.00 95.25 85 LYS A O 1
ATOM 673 N N . TRP A 1 86 ? -6.348 -3.233 3.477 1.00 94.44 86 TRP A N 1
ATOM 674 C CA . TRP A 1 86 ? -5.981 -3.649 4.828 1.00 94.44 86 TRP A CA 1
ATOM 675 C C . TRP A 1 86 ? -6.295 -2.572 5.878 1.00 94.44 86 TRP A C 1
ATOM 677 O O . TRP A 1 86 ? -6.805 -2.897 6.948 1.00 94.44 86 TRP A O 1
ATOM 687 N N . MET A 1 87 ? -6.042 -1.292 5.583 1.00 94.62 87 MET A N 1
ATOM 688 C CA . MET A 1 87 ? -6.399 -0.189 6.485 1.00 94.62 87 MET A CA 1
ATOM 689 C C . MET A 1 87 ? -7.913 -0.084 6.696 1.00 94.62 87 MET A C 1
ATOM 691 O O . MET A 1 87 ? -8.347 0.111 7.832 1.00 94.62 87 MET A O 1
ATOM 695 N N . ASP A 1 88 ? -8.711 -0.266 5.643 1.00 95.94 88 ASP A N 1
ATOM 696 C CA . ASP A 1 88 ? -10.173 -0.285 5.741 1.00 95.94 88 ASP A CA 1
ATOM 697 C C . ASP A 1 88 ? -10.655 -1.439 6.638 1.00 95.94 88 ASP A C 1
ATOM 699 O O . ASP A 1 88 ? -11.486 -1.239 7.526 1.00 95.94 88 ASP A O 1
ATOM 703 N N . GLU A 1 89 ? -10.078 -2.635 6.481 1.00 95.31 89 GLU A N 1
ATOM 704 C CA . GLU A 1 89 ? -10.358 -3.790 7.345 1.00 95.31 89 GLU A CA 1
ATOM 705 C C . GLU A 1 89 ? -9.986 -3.518 8.814 1.00 95.31 89 GLU A C 1
ATOM 707 O O . GLU A 1 89 ? -10.757 -3.847 9.723 1.00 95.31 89 GLU A O 1
ATOM 712 N N . GLN A 1 90 ? -8.836 -2.879 9.070 1.00 94.44 90 GLN A N 1
ATOM 713 C CA . GLN A 1 90 ? -8.450 -2.482 10.430 1.00 94.44 90 GLN A CA 1
ATOM 714 C C . GLN A 1 90 ? -9.417 -1.454 11.017 1.00 94.44 90 GLN A C 1
ATOM 716 O O . GLN A 1 90 ? -9.783 -1.569 12.186 1.00 94.44 90 GLN A O 1
ATOM 721 N N . LYS A 1 91 ? -9.873 -0.483 10.221 1.00 96.94 91 LYS A N 1
ATOM 722 C CA . LYS A 1 91 ? -10.833 0.529 10.667 1.00 96.94 91 LYS A CA 1
ATOM 723 C C . LYS A 1 91 ? -12.148 -0.110 11.113 1.00 96.94 91 LYS A C 1
ATOM 725 O O . LYS A 1 91 ? -12.607 0.157 12.220 1.00 96.94 91 LYS A O 1
ATOM 730 N N . VAL A 1 92 ? -12.702 -1.021 10.310 1.00 97.38 92 VAL A N 1
ATOM 731 C CA . VAL A 1 92 ? -13.924 -1.765 10.668 1.00 97.38 92 VAL A CA 1
ATOM 732 C C . VAL A 1 92 ? -13.731 -2.558 11.964 1.00 97.38 92 VAL A C 1
ATOM 734 O O . VAL A 1 92 ? -14.613 -2.575 12.826 1.00 97.38 92 VAL A O 1
ATOM 737 N N . LYS A 1 93 ? -12.567 -3.196 12.133 1.00 96.62 93 LYS A N 1
ATOM 738 C CA . LYS A 1 93 ? -12.242 -3.946 13.352 1.00 96.62 93 LYS A CA 1
ATOM 739 C C . LYS A 1 93 ? -12.168 -3.040 14.584 1.00 96.62 93 LYS A C 1
ATOM 741 O O . LYS A 1 93 ? -12.714 -3.409 15.621 1.00 96.62 93 LYS A O 1
ATOM 746 N N . ILE A 1 94 ? -11.532 -1.875 14.471 1.00 97.06 94 ILE A N 1
ATOM 747 C CA . ILE A 1 94 ? -11.439 -0.885 15.555 1.00 97.06 94 ILE A CA 1
ATOM 748 C C . ILE A 1 94 ? -12.834 -0.421 15.964 1.00 97.06 94 ILE A C 1
ATOM 750 O O . ILE A 1 94 ? -13.187 -0.550 17.132 1.00 97.06 94 ILE A O 1
ATOM 754 N N . GLU A 1 95 ? -13.666 -0.001 15.010 1.00 97.88 95 GLU A N 1
ATOM 755 C CA . GLU A 1 95 ? -15.028 0.449 15.311 1.00 97.88 95 GLU A CA 1
ATOM 756 C C . GLU A 1 95 ? -15.865 -0.642 15.997 1.00 97.88 95 GLU A C 1
ATOM 758 O O . GLU A 1 95 ? -16.695 -0.361 16.862 1.00 97.88 95 GLU A O 1
ATOM 763 N N . LYS A 1 96 ? -15.690 -1.913 15.612 1.00 98.06 96 LYS A N 1
ATOM 764 C CA . LYS A 1 96 ? -16.361 -3.034 16.282 1.00 98.06 96 LYS A CA 1
ATOM 765 C C . LYS A 1 96 ? -15.906 -3.163 17.739 1.00 98.06 96 LYS A C 1
ATOM 767 O O . LYS A 1 96 ? -16.757 -3.214 18.624 1.00 98.06 96 LYS A O 1
ATOM 772 N N . MET A 1 97 ? -14.596 -3.166 17.985 1.00 97.69 97 MET A N 1
ATOM 773 C CA . MET A 1 97 ? -14.049 -3.256 19.344 1.00 97.69 97 MET A CA 1
ATOM 774 C C . MET A 1 97 ? -14.455 -2.061 20.214 1.00 97.69 97 MET A C 1
ATOM 776 O O . MET A 1 97 ? -14.712 -2.233 21.401 1.00 97.69 97 MET A O 1
ATOM 780 N N . GLU A 1 98 ? -14.552 -0.858 19.646 1.00 97.88 98 GLU A N 1
ATOM 781 C CA . GLU A 1 98 ? -15.004 0.336 20.368 1.00 97.88 98 GLU A CA 1
ATOM 782 C C . GLU A 1 98 ? -16.461 0.210 20.826 1.00 97.88 98 GLU A C 1
ATOM 784 O O . GLU A 1 98 ? -16.771 0.535 21.975 1.00 97.88 98 GLU A O 1
ATOM 789 N N . ARG A 1 99 ? -17.347 -0.319 19.970 1.00 97.25 99 ARG A N 1
ATOM 790 C CA . ARG A 1 99 ? -18.748 -0.596 20.337 1.00 97.25 99 ARG A CA 1
ATOM 791 C C . ARG A 1 99 ? -18.844 -1.644 21.444 1.00 97.25 99 ARG A C 1
ATOM 793 O O . ARG A 1 99 ? -19.581 -1.437 22.404 1.00 97.25 99 ARG A O 1
ATOM 800 N N . GLU A 1 100 ? -18.086 -2.733 21.340 1.00 97.44 100 GLU A N 1
ATOM 801 C CA . GLU A 1 100 ? -18.038 -3.780 22.371 1.00 97.44 100 GLU A CA 1
ATOM 802 C C . GLU A 1 100 ? -17.512 -3.227 23.706 1.00 97.44 100 GLU A C 1
ATOM 804 O O . GLU A 1 100 ? -18.122 -3.446 24.750 1.00 97.44 100 GLU A O 1
ATOM 809 N N . CYS A 1 101 ? -16.445 -2.419 23.684 1.00 96.69 101 CYS A N 1
ATOM 810 C CA . CYS A 1 101 ? -15.938 -1.737 24.877 1.00 96.69 101 CYS A CA 1
ATOM 811 C C . CYS A 1 101 ? -16.989 -0.823 25.517 1.00 96.69 101 CYS A C 1
ATOM 813 O O . CYS A 1 101 ? -17.099 -0.779 26.740 1.00 96.69 101 CYS A O 1
ATOM 815 N N . ALA A 1 102 ? -17.752 -0.077 24.714 1.00 96.31 102 ALA A N 1
ATOM 816 C CA . ALA A 1 102 ? -18.801 0.803 25.220 1.00 96.31 102 ALA A CA 1
ATOM 817 C C . ALA A 1 102 ? -19.939 0.015 25.887 1.00 96.31 102 ALA A C 1
ATOM 819 O O . ALA A 1 102 ? -20.384 0.393 26.968 1.00 96.31 102 ALA A O 1
ATOM 820 N N . GLN A 1 103 ? -20.359 -1.104 25.288 1.00 96.38 103 GLN A N 1
ATOM 821 C CA . GLN A 1 103 ? -21.368 -1.994 25.870 1.00 96.38 103 GLN A CA 1
ATOM 822 C C . GLN A 1 103 ? -20.895 -2.601 27.191 1.00 96.38 103 GLN A C 1
ATOM 824 O O . GLN A 1 103 ? -21.628 -2.562 28.174 1.00 96.38 103 GLN A O 1
ATOM 829 N N . LEU A 1 104 ? -19.656 -3.098 27.244 1.00 96.25 104 LEU A N 1
ATOM 830 C CA . LEU A 1 104 ? -19.084 -3.655 28.472 1.00 96.25 104 LEU A CA 1
ATOM 831 C C . LEU A 1 104 ? -18.965 -2.605 29.582 1.00 96.25 104 LEU A C 1
ATOM 833 O O . LEU A 1 104 ? -19.233 -2.910 30.739 1.00 96.25 104 LEU A O 1
ATOM 837 N N . ARG A 1 105 ? -18.607 -1.356 29.250 1.00 95.31 105 ARG A N 1
ATOM 838 C CA . ARG A 1 105 ? -18.588 -0.252 30.227 1.00 95.31 105 ARG A CA 1
ATOM 839 C C . ARG A 1 105 ? -19.984 0.086 30.748 1.00 95.31 105 ARG A C 1
ATOM 841 O O . ARG A 1 105 ? -20.115 0.355 31.935 1.00 95.31 105 ARG A O 1
ATOM 848 N N . ALA A 1 106 ? -21.002 0.068 29.887 1.00 93.56 106 ALA A N 1
ATOM 849 C CA . ALA A 1 106 ? -22.385 0.287 30.305 1.00 93.56 106 ALA A CA 1
ATOM 850 C C . ALA A 1 106 ? -22.868 -0.829 31.247 1.00 93.56 106 ALA A C 1
ATOM 852 O O . ALA A 1 106 ? -23.356 -0.533 32.330 1.00 93.56 106 ALA A O 1
ATOM 853 N N . GLN A 1 107 ? -22.625 -2.096 30.892 1.00 92.88 107 GLN A N 1
ATOM 854 C CA . GLN A 1 107 ? -22.956 -3.248 31.742 1.00 92.88 107 GLN A CA 1
ATOM 855 C C . GLN A 1 107 ? -22.226 -3.207 33.091 1.00 92.88 107 GLN A C 1
ATOM 857 O O . GLN A 1 107 ? -22.814 -3.505 34.125 1.00 92.88 107 GLN A O 1
ATOM 862 N N . ALA A 1 108 ? -20.949 -2.815 33.103 1.00 91.38 108 ALA A N 1
ATOM 863 C CA . ALA A 1 108 ? -20.197 -2.662 34.346 1.00 91.38 108 ALA A CA 1
ATOM 864 C C . ALA A 1 108 ? -20.795 -1.570 35.252 1.00 91.38 108 ALA A C 1
ATOM 866 O O . ALA A 1 108 ? -20.894 -1.775 36.459 1.00 91.38 108 ALA A O 1
ATOM 867 N N . ALA A 1 109 ? -21.233 -0.444 34.677 1.00 89.31 109 ALA A N 1
ATOM 868 C CA . ALA A 1 109 ? -21.873 0.637 35.427 1.00 89.31 109 ALA A CA 1
ATOM 869 C C . ALA A 1 109 ? -23.252 0.240 35.988 1.00 89.31 109 ALA A C 1
ATOM 871 O O . ALA A 1 109 ? -23.598 0.650 37.093 1.00 89.31 109 ALA A O 1
ATOM 872 N N . GLU A 1 110 ? -24.027 -0.572 35.260 1.00 86.00 110 GLU A N 1
ATOM 873 C CA . GLU A 1 110 ? -25.300 -1.126 35.748 1.00 86.00 110 GLU A CA 1
ATOM 874 C C . GLU A 1 110 ? -25.081 -2.026 36.974 1.00 86.00 110 GLU A C 1
ATOM 876 O O . GLU A 1 110 ? -25.717 -1.822 38.007 1.00 86.00 110 GLU A O 1
ATOM 881 N N . LEU A 1 111 ? -24.113 -2.948 36.907 1.00 81.94 111 LEU A N 1
ATOM 882 C CA . LEU A 1 111 ? -23.771 -3.833 38.028 1.00 81.94 111 LEU A CA 1
ATOM 883 C C . LEU A 1 111 ? -23.238 -3.068 39.254 1.00 81.94 111 LEU A C 1
ATOM 885 O O . LEU A 1 111 ? -23.511 -3.451 40.391 1.00 81.94 111 LEU A O 1
ATOM 889 N N . GLU A 1 112 ? -22.489 -1.982 39.046 1.00 74.88 112 GLU A N 1
ATOM 890 C CA . GLU A 1 112 ? -22.006 -1.122 40.136 1.00 74.88 112 GLU A CA 1
ATOM 891 C C . GLU A 1 112 ? -23.152 -0.326 40.792 1.00 74.88 112 GLU A C 1
ATOM 893 O O . GLU A 1 112 ? -23.190 -0.183 42.017 1.00 74.88 112 GLU A O 1
ATOM 898 N N . GLY A 1 113 ? -24.128 0.130 40.000 1.00 63.34 113 GLY A N 1
ATOM 899 C CA . GLY A 1 113 ? -25.334 0.800 40.495 1.00 63.34 113 GLY A CA 1
ATOM 900 C C . GLY A 1 113 ? -26.259 -0.122 41.299 1.00 63.34 113 GLY A C 1
ATOM 901 O O . GLY A 1 113 ? -26.793 0.287 42.331 1.00 63.34 113 GLY A O 1
ATOM 902 N N . GLU A 1 114 ? -26.405 -1.383 40.884 1.00 59.28 114 GLU A N 1
ATOM 903 C CA . GLU A 1 114 ? -27.185 -2.391 41.617 1.00 59.28 114 GLU A CA 1
ATOM 904 C C . GLU A 1 114 ? -26.542 -2.765 42.965 1.00 59.28 114 GLU A C 1
ATOM 906 O O . GLU A 1 114 ? -27.249 -2.932 43.963 1.00 59.28 114 GLU A O 1
ATOM 911 N N . GLY A 1 115 ? -25.206 -2.814 43.039 1.00 56.88 115 GLY A N 1
ATOM 912 C CA . GLY A 1 115 ? -24.478 -3.047 44.292 1.00 56.88 115 GLY A CA 1
ATOM 913 C C . GLY A 1 115 ? -24.715 -1.957 45.345 1.00 56.88 115 GLY A C 1
ATOM 914 O O . GLY A 1 115 ? -24.880 -2.259 46.526 1.00 56.88 115 GLY A O 1
ATOM 915 N N . GLN A 1 116 ? -24.825 -0.694 44.924 1.00 52.97 116 GLN A N 1
ATOM 916 C CA . GLN A 1 116 ? -25.104 0.434 45.824 1.00 52.97 116 GLN A CA 1
ATOM 917 C C . GLN A 1 116 ? -26.581 0.510 46.250 1.00 52.97 116 GLN A C 1
ATOM 919 O O . GLN A 1 116 ? -26.894 0.942 47.363 1.00 52.97 116 GLN A O 1
ATOM 924 N N . GLN A 1 117 ? -27.512 0.063 45.402 1.00 50.38 117 GLN A N 1
ATOM 925 C CA . GLN A 1 117 ? -28.936 0.023 45.747 1.00 50.38 117 GLN A CA 1
ATOM 926 C C . GLN A 1 117 ? -29.254 -1.097 46.756 1.00 50.38 117 GLN A C 1
ATOM 928 O O . GLN A 1 117 ? -30.109 -0.919 47.626 1.00 50.38 117 GLN A O 1
ATOM 933 N N . ALA A 1 118 ? -28.519 -2.214 46.712 1.00 51.62 118 ALA A N 1
ATOM 934 C CA . ALA A 1 118 ? -28.653 -3.302 47.679 1.00 51.62 118 ALA A CA 1
ATOM 935 C C . ALA A 1 118 ? -28.152 -2.929 49.092 1.00 51.62 118 ALA A C 1
ATOM 937 O O . ALA A 1 118 ? -28.751 -3.352 50.079 1.00 51.62 118 ALA A O 1
ATOM 938 N N . GLU A 1 119 ? -27.113 -2.095 49.214 1.00 51.03 119 GLU A N 1
ATOM 939 C CA . GLU A 1 119 ? -26.571 -1.671 50.519 1.00 51.03 119 GLU A CA 1
ATOM 940 C C . GLU A 1 119 ? -27.418 -0.599 51.232 1.00 51.03 119 GLU A C 1
ATOM 942 O O . GLU A 1 119 ? -27.326 -0.445 52.450 1.00 51.03 119 GLU A O 1
ATOM 947 N N . THR A 1 120 ? -28.289 0.122 50.517 1.00 54.84 120 THR A N 1
ATOM 948 C CA . THR A 1 120 ? -29.154 1.165 51.111 1.00 54.84 120 THR A CA 1
ATOM 949 C C . THR A 1 120 ? -30.543 0.661 51.524 1.00 54.84 120 THR A C 1
ATOM 951 O O . THR A 1 120 ? -31.260 1.355 52.244 1.00 54.84 120 THR A O 1
ATOM 954 N N . SER A 1 121 ? -30.923 -0.560 51.131 1.00 43.25 121 SER A N 1
ATOM 955 C CA . SER A 1 121 ? -32.270 -1.116 51.342 1.00 43.25 121 SER A CA 1
ATOM 956 C C . SER A 1 121 ? -32.475 -1.840 52.687 1.00 43.25 121 SER A C 1
ATOM 958 O O . SER A 1 121 ? -33.581 -2.321 52.943 1.00 43.25 121 SER A O 1
ATOM 960 N N . SER A 1 122 ? -31.466 -1.955 53.559 1.00 44.59 122 SER A N 1
ATOM 961 C CA . SER A 1 122 ? -31.553 -2.795 54.770 1.00 44.59 122 SER A CA 1
ATOM 962 C C . SER A 1 122 ? -31.426 -2.053 56.106 1.00 44.59 122 SER A C 1
ATOM 964 O O . SER A 1 122 ? -30.915 -2.624 57.070 1.00 44.59 122 SER A O 1
ATOM 966 N N . VAL A 1 123 ? -31.899 -0.808 56.209 1.00 46.16 123 VAL A N 1
ATOM 967 C CA . VAL A 1 123 ? -32.034 -0.132 57.513 1.00 46.16 123 VAL A CA 1
ATOM 968 C C . VAL A 1 123 ? -33.518 0.087 57.813 1.00 46.16 123 VAL A C 1
ATOM 970 O O . VAL A 1 123 ? -34.120 0.978 57.215 1.00 46.16 123 VAL A O 1
ATOM 973 N N . PRO A 1 124 ? -34.152 -0.694 58.711 1.00 45.53 124 PRO A N 1
ATOM 974 C CA . PRO A 1 124 ? -35.467 -0.327 59.205 1.00 45.53 124 PRO A CA 1
ATOM 975 C C . PRO A 1 124 ? -35.323 0.896 60.117 1.00 45.53 124 PRO A C 1
ATOM 977 O O . PRO A 1 124 ? -34.503 0.913 61.037 1.00 45.53 124 PRO A O 1
ATOM 980 N N . GLU A 1 125 ? -36.125 1.927 59.849 1.00 46.91 125 GLU A N 1
ATOM 981 C CA . GLU A 1 125 ? -36.293 3.082 60.726 1.00 46.91 125 GLU A CA 1
ATOM 982 C C . GLU A 1 125 ? -36.724 2.623 62.126 1.00 46.91 125 GLU A C 1
ATOM 984 O O . GLU A 1 125 ? -37.816 2.088 62.316 1.00 46.91 125 GLU A O 1
ATOM 989 N N . THR A 1 126 ? -35.893 2.888 63.134 1.00 40.72 126 THR A N 1
ATOM 990 C CA . THR A 1 126 ? -36.342 2.935 64.529 1.00 40.72 126 THR A CA 1
ATOM 991 C C . THR A 1 126 ? -36.187 4.351 65.051 1.00 40.72 126 THR A C 1
ATOM 993 O O . THR A 1 126 ? -35.085 4.833 65.310 1.00 40.72 126 THR A O 1
ATOM 996 N N . THR A 1 127 ? -37.324 5.015 65.203 1.00 43.75 127 THR A N 1
ATOM 997 C CA . THR A 1 127 ? -37.488 6.285 65.902 1.00 43.75 127 THR A CA 1
ATOM 998 C C . THR A 1 127 ? -37.108 6.124 67.376 1.00 43.75 127 THR A C 1
ATOM 1000 O O . THR A 1 127 ? -37.679 5.276 68.062 1.00 43.75 127 THR A O 1
ATOM 1003 N N . SER A 1 128 ? -36.210 6.961 67.902 1.00 36.34 128 SER A N 1
ATOM 1004 C CA . SER A 1 128 ? -36.281 7.456 69.288 1.00 36.34 128 SER A CA 1
ATOM 1005 C C . SER A 1 128 ? -35.272 8.569 69.560 1.00 36.34 128 SER A C 1
ATOM 1007 O O . SER A 1 128 ? -34.229 8.684 68.928 1.00 36.34 128 SER A O 1
ATOM 1009 N N . ALA A 1 129 ? -35.684 9.442 70.467 1.00 43.00 129 ALA A N 1
ATOM 1010 C CA . ALA A 1 129 ? -35.328 10.843 70.547 1.00 43.00 129 ALA A CA 1
ATOM 1011 C C . ALA A 1 129 ? -34.043 11.172 71.333 1.00 43.00 129 ALA A C 1
ATOM 1013 O O . ALA A 1 129 ? -33.640 10.443 72.229 1.00 43.00 129 ALA A O 1
ATOM 1014 N N . SER A 1 130 ? -33.557 12.391 71.061 1.00 43.62 130 SER A N 1
ATOM 1015 C CA . SER A 1 130 ? -33.022 13.388 72.007 1.00 43.62 130 SER A CA 1
ATOM 1016 C C . SER A 1 130 ? -31.785 13.049 72.851 1.00 43.62 130 SER A C 1
ATOM 1018 O O . SER A 1 130 ? -31.841 12.278 73.802 1.00 43.62 130 SER A O 1
ATOM 1020 N N . GLY A 1 131 ? -30.710 13.814 72.631 1.00 34.53 131 GLY A N 1
ATOM 1021 C CA . GLY A 1 131 ? -29.565 13.878 73.539 1.00 34.53 131 GLY A CA 1
ATOM 1022 C C . GLY A 1 131 ? -28.534 14.921 73.118 1.00 34.53 131 GLY A C 1
ATOM 1023 O O . GLY A 1 131 ? -27.587 14.613 72.409 1.00 34.53 131 GLY A O 1
ATOM 1024 N N . SER A 1 132 ? -28.751 16.158 73.558 1.00 46.09 132 SER A N 1
ATOM 1025 C CA . SER A 1 132 ? -27.785 17.262 73.590 1.00 46.09 132 SER A CA 1
ATOM 1026 C C . SER A 1 132 ? -26.441 16.839 74.205 1.00 46.09 132 SER A C 1
ATOM 1028 O O . SER A 1 132 ? -26.461 16.171 75.234 1.00 46.09 132 SER A O 1
ATOM 1030 N N . LEU A 1 133 ? -25.302 17.261 73.633 1.00 42.78 133 LEU A N 1
ATOM 1031 C CA . LEU A 1 133 ? -24.274 18.026 74.361 1.00 42.78 133 LEU A CA 1
ATOM 1032 C C . LEU A 1 133 ? -23.098 18.454 73.459 1.00 42.78 133 LEU A C 1
ATOM 1034 O O . LEU A 1 133 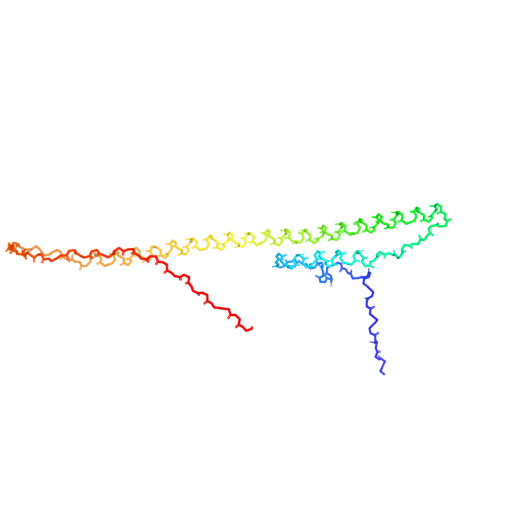? -22.492 17.655 72.747 1.00 42.78 133 LEU A O 1
ATOM 1038 N N . GLU A 1 134 ? -22.751 19.735 73.573 1.00 45.47 134 GLU A N 1
ATOM 1039 C CA . GLU A 1 134 ? -21.483 20.345 73.170 1.00 45.47 134 GLU A CA 1
ATOM 1040 C C . GLU A 1 134 ? -20.259 19.665 73.805 1.00 45.47 134 GLU A C 1
ATOM 1042 O O . GLU A 1 134 ? -20.277 19.321 74.986 1.00 45.47 134 GLU A O 1
ATOM 1047 N N . ASN A 1 135 ? -19.154 19.602 73.053 1.00 40.31 135 ASN A N 1
ATOM 1048 C CA . ASN A 1 135 ? -17.803 19.998 73.492 1.00 40.31 135 ASN A CA 1
ATOM 1049 C C . ASN A 1 135 ? -16.828 19.823 72.310 1.00 40.31 135 ASN A C 1
ATOM 1051 O O . ASN A 1 135 ? -16.684 18.736 71.771 1.00 40.31 135 ASN A O 1
ATOM 1055 N N . SER A 1 136 ? -16.329 20.884 71.678 1.00 47.78 136 SER A N 1
ATOM 1056 C CA . SER A 1 136 ? -15.302 21.840 72.113 1.00 47.78 136 SER A CA 1
ATOM 1057 C C . SER A 1 136 ? -13.856 21.412 71.771 1.00 47.78 136 SER A C 1
ATOM 1059 O O . SER A 1 136 ? -13.364 20.358 72.151 1.00 47.78 136 SER A O 1
ATOM 1061 N N . ARG A 1 137 ? -13.172 22.340 71.076 1.00 49.06 137 ARG A N 1
ATOM 1062 C CA . ARG A 1 137 ? -11.710 22.575 71.030 1.00 49.06 137 ARG A CA 1
ATOM 1063 C C . ARG A 1 137 ? -10.825 21.645 70.177 1.00 49.06 137 ARG A C 1
ATOM 1065 O O . ARG A 1 137 ? -10.129 20.773 70.667 1.00 49.06 137 ARG A O 1
ATOM 1072 N N . GLY A 1 138 ? -10.704 22.034 68.905 1.00 43.28 138 GLY A N 1
ATOM 1073 C CA . GLY A 1 138 ? -9.470 22.597 68.334 1.00 43.28 138 GLY A CA 1
ATOM 1074 C C . GLY A 1 138 ? -8.219 21.718 68.200 1.00 43.28 138 GLY A C 1
ATOM 1075 O O . GLY A 1 138 ? -7.552 21.416 69.183 1.00 43.28 138 GLY A O 1
ATOM 1076 N N . ARG A 1 139 ? -7.734 21.544 66.960 1.00 47.62 139 ARG A N 1
ATOM 1077 C CA . ARG A 1 139 ? -6.285 21.581 66.701 1.00 47.62 139 ARG A CA 1
ATOM 1078 C C . ARG A 1 139 ? -5.937 21.995 65.270 1.00 47.62 139 ARG A C 1
ATOM 1080 O O . ARG A 1 139 ? -6.622 21.679 64.309 1.00 47.62 139 ARG A O 1
ATOM 1087 N N . LYS A 1 140 ? -4.857 22.772 65.219 1.00 50.91 140 LYS A N 1
ATOM 1088 C CA . LYS A 1 140 ? -4.252 23.550 64.134 1.00 50.91 140 LYS A CA 1
ATOM 1089 C C . LYS A 1 140 ? -4.178 22.885 62.752 1.00 50.91 140 LYS A C 1
ATOM 1091 O O . LYS A 1 140 ? -3.724 21.756 62.608 1.00 50.91 140 LYS A O 1
ATOM 1096 N N . ARG A 1 141 ? -4.430 23.726 61.743 1.00 52.75 141 ARG A N 1
ATOM 1097 C CA . ARG A 1 141 ? -3.946 23.609 60.360 1.00 52.75 141 ARG A CA 1
ATOM 1098 C C . ARG A 1 141 ? -2.413 23.486 60.353 1.00 52.75 141 ARG A C 1
ATOM 1100 O O . ARG A 1 141 ? -1.741 24.280 61.012 1.00 52.75 141 ARG A O 1
ATOM 1107 N N . LYS A 1 142 ? -1.865 22.567 59.556 1.00 52.81 142 LYS A N 1
ATOM 1108 C CA . LYS A 1 142 ? -0.498 22.677 59.032 1.00 52.81 142 LYS A CA 1
ATOM 1109 C C . LYS A 1 142 ? -0.547 22.433 57.527 1.00 52.81 142 LYS A C 1
ATOM 1111 O O . LYS A 1 142 ? -0.664 21.307 57.067 1.00 52.81 142 LYS A O 1
ATOM 1116 N N . SER A 1 143 ? -0.532 23.536 56.793 1.00 52.84 143 SER A N 1
ATOM 1117 C CA . SER A 1 143 ? -0.178 23.605 55.382 1.00 52.84 143 SER A CA 1
ATOM 1118 C C . SER A 1 143 ? 1.271 23.153 55.203 1.00 52.84 143 SER A C 1
ATOM 1120 O O . SER A 1 143 ? 2.148 23.639 55.921 1.00 52.84 143 SER A O 1
ATOM 1122 N N . ILE A 1 144 ? 1.527 22.277 54.238 1.00 51.19 144 ILE A N 1
ATOM 1123 C CA . ILE A 1 144 ? 2.843 22.151 53.611 1.00 51.19 144 ILE A CA 1
ATOM 1124 C C . ILE A 1 144 ? 2.591 22.350 52.122 1.00 51.19 144 ILE A C 1
ATOM 1126 O O . ILE A 1 144 ? 1.868 21.574 51.503 1.00 51.19 144 ILE A O 1
ATOM 1130 N N . GLY A 1 145 ? 3.089 23.479 51.625 1.00 42.41 145 GLY A N 1
ATOM 1131 C CA . GLY A 1 145 ? 3.138 23.804 50.213 1.00 42.41 145 GLY A CA 1
ATOM 1132 C C . GLY A 1 145 ? 4.328 23.132 49.533 1.00 42.41 145 GLY A C 1
ATOM 1133 O O . GLY A 1 145 ? 5.274 22.709 50.194 1.00 42.41 145 GLY A O 1
ATOM 1134 N N . GLU A 1 146 ? 4.172 23.026 48.219 1.00 48.34 146 GLU A N 1
ATOM 1135 C CA . GLU A 1 146 ? 5.146 23.142 47.128 1.00 48.34 146 GLU A CA 1
ATOM 1136 C C . GLU A 1 146 ? 6.641 22.958 47.434 1.00 48.34 146 GLU A C 1
ATOM 1138 O O . GLU A 1 146 ? 7.232 23.617 48.286 1.00 48.34 146 GLU A O 1
ATOM 1143 N N . GLY A 1 147 ? 7.270 22.114 46.617 1.00 38.88 147 GLY A N 1
ATOM 1144 C CA . GLY A 1 147 ? 8.7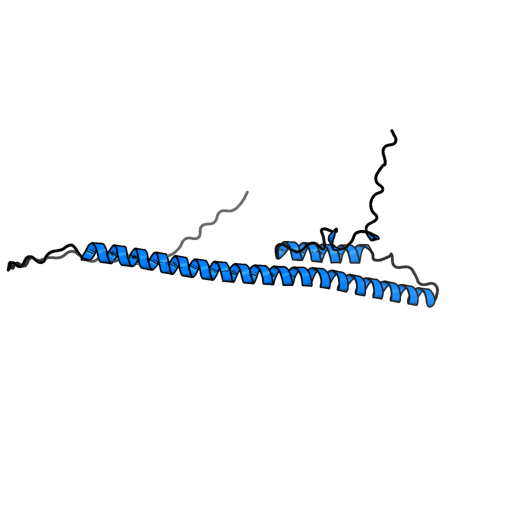16 21.993 46.509 1.00 38.88 147 GLY A CA 1
ATOM 1145 C C . GLY A 1 147 ? 9.086 21.320 45.194 1.00 38.88 147 GLY A C 1
ATOM 1146 O O . GLY A 1 147 ? 8.945 20.110 45.042 1.00 38.88 147 GLY A O 1
ATOM 1147 N N . GLU A 1 148 ? 9.501 22.151 44.248 1.00 43.56 148 GLU A N 1
AT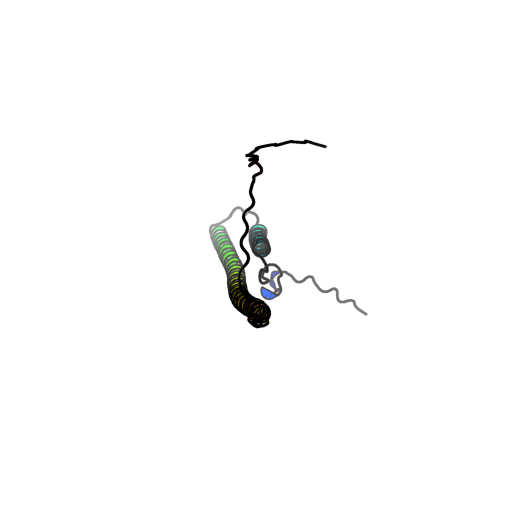OM 1148 C CA . GLU A 1 148 ? 10.058 21.837 42.938 1.00 43.56 148 GLU A CA 1
ATOM 1149 C C . GLU A 1 148 ? 11.308 20.937 43.004 1.00 43.56 148 GLU A C 1
ATOM 1151 O O . GLU A 1 148 ? 12.049 20.944 43.983 1.00 43.56 148 GLU A O 1
ATOM 1156 N N . GLY A 1 149 ? 11.596 20.269 41.882 1.00 37.56 149 GLY A N 1
ATOM 1157 C CA . GLY A 1 149 ? 12.958 20.164 41.351 1.00 37.56 149 GLY A CA 1
ATOM 1158 C C . GLY A 1 149 ? 13.893 19.087 41.915 1.00 37.56 149 GLY A C 1
ATOM 1159 O O . GLY A 1 149 ? 14.411 19.187 43.022 1.00 37.56 149 GLY A O 1
ATOM 1160 N N . SER A 1 150 ? 14.281 18.144 41.055 1.00 51.66 150 SER A N 1
ATOM 1161 C CA . SER A 1 150 ? 15.711 17.903 40.800 1.00 51.66 150 SER A CA 1
ATOM 1162 C C . SER A 1 150 ? 15.925 17.022 39.575 1.00 51.66 150 SER A C 1
ATOM 1164 O O . SER A 1 150 ? 15.659 15.821 39.582 1.00 51.66 150 SER A O 1
ATOM 1166 N N . GLU A 1 151 ? 16.476 17.648 38.537 1.00 50.34 151 GLU A N 1
ATOM 1167 C CA . GLU A 1 151 ? 17.429 17.016 37.635 1.00 50.34 151 GLU A CA 1
ATOM 1168 C C . GLU A 1 151 ? 18.556 16.349 38.438 1.00 50.34 151 GLU A C 1
ATOM 1170 O O . GLU A 1 151 ? 19.112 16.956 39.352 1.00 50.34 151 GLU A O 1
ATOM 1175 N N . ALA A 1 152 ? 18.984 15.152 38.037 1.00 54.06 152 ALA A N 1
ATOM 1176 C CA . ALA A 1 152 ? 20.363 14.731 38.255 1.00 54.06 152 ALA A CA 1
ATOM 1177 C C . ALA A 1 152 ? 20.796 13.695 37.211 1.00 54.06 152 ALA A C 1
ATOM 1179 O O . ALA A 1 152 ? 20.294 12.578 37.123 1.00 54.06 152 ALA A O 1
ATOM 1180 N N . GLN A 1 153 ? 21.776 14.130 36.428 1.00 50.50 153 GLN A N 1
ATOM 1181 C CA . GLN A 1 153 ? 22.595 13.406 35.467 1.00 50.50 153 GLN A CA 1
ATOM 1182 C C . GLN A 1 153 ? 23.220 12.120 36.041 1.00 50.50 153 GLN A C 1
ATOM 1184 O O . GLN A 1 153 ? 23.688 12.127 37.178 1.00 50.50 153 GLN A O 1
ATOM 1189 N N . LYS A 1 154 ? 23.501 11.122 35.185 1.00 54.25 154 LYS A N 1
ATOM 1190 C CA . LYS A 1 154 ? 24.879 10.600 35.114 1.00 54.25 154 LYS A CA 1
ATOM 1191 C C . LYS A 1 154 ? 25.231 9.925 33.788 1.00 54.25 154 LYS A C 1
ATOM 1193 O O . LYS A 1 154 ? 24.498 9.117 33.236 1.00 54.25 154 LYS A O 1
ATOM 1198 N N . LYS A 1 155 ? 26.400 10.340 33.311 1.00 53.38 155 LYS A N 1
ATOM 1199 C CA . LYS A 1 155 ? 27.121 9.982 32.093 1.00 53.38 155 LYS A CA 1
ATOM 1200 C C . LYS A 1 155 ? 27.772 8.590 32.178 1.00 53.38 155 LYS A C 1
ATOM 1202 O O . LY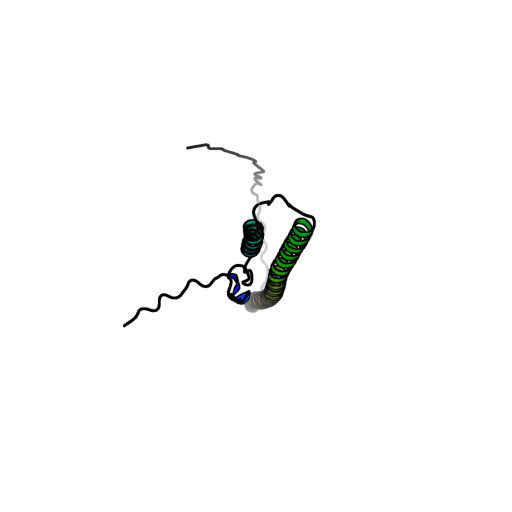S A 1 155 ? 28.235 8.224 33.250 1.00 53.38 155 LYS A O 1
ATOM 1207 N N . ARG A 1 156 ? 27.960 8.004 30.984 1.00 47.59 156 ARG A N 1
ATOM 1208 C CA . ARG A 1 156 ? 29.120 7.230 30.478 1.00 47.59 156 ARG A CA 1
ATOM 1209 C C . ARG A 1 156 ? 29.513 5.921 31.181 1.00 47.59 156 ARG A C 1
ATOM 1211 O O . ARG A 1 156 ? 29.982 5.939 32.313 1.00 47.59 156 ARG A O 1
ATOM 1218 N N . ALA A 1 157 ? 29.540 4.852 30.386 1.00 54.03 157 ALA A N 1
ATOM 1219 C CA . ALA A 1 157 ? 30.781 4.166 30.020 1.00 54.03 157 ALA A CA 1
ATOM 1220 C C . ALA A 1 157 ? 30.756 3.937 28.503 1.00 54.03 157 ALA A C 1
ATOM 1222 O O . ALA A 1 157 ? 29.650 3.634 28.002 1.00 54.03 157 ALA A O 1
#

Radius of gyration: 37.23 Å; chains: 1; bounding box: 68×66×108 Å

Foldseek 3Di:
DDDPPPDPDDPVPDDLCNDLLLDQAPDPVSLVVSLVVLVVVLVVPDPDDDDDPDPVSVVVVVVVVVVSVVVSVVSNVSRVVSHVVVVVVVVVVVVVVVVVVVVVVVVVVVVVVVVVVVVVPPDDDDDDDDDDDDDDDDDDDDDDDDDDDDDDDDDDD

Sequence (157 aa):
MATEIARPSTPEGRRRDDDPVFSTPTSKADLGLKLALIQQRHYANVSEPTTPTCGADVERELVAMKKQQDDFFDDYAFIMRKANKWMDEQKVKIEKMERECAQLRAQAAELEGEGQQAETSSVPETTSASGSLENSRGRKRKSIGEGEGSEAQKKRA

Secondary structure (DSSP, 8-state):
------PPPPGGGS-GGGSGGGSPP-SHHHHHHHHHHHHHHHHHT----PPP-SHHHHHHHHHHHHHHHHHHHHHHHHHHHHHHHHHHHHHHHHHHHHHHHHHHHHHHHHHHHHHHHHHHS------------------------------------

pLDDT: mean 73.91, std 21.22, range [34.53, 98.06]

Organism: NCBI:txid2010991